Protein AF-A0A2N1KW02-F1 (afdb_monomer)

Radius of gyration: 22.83 Å; Cα contacts (8 Å, |Δi|>4): 14; chains: 1; bounding box: 58×38×46 Å

Mean predicted aligned error: 17.21 Å

Foldseek 3Di:
DDDPDPDPDDDPDDDDPVPDDDPDCVVVVNDDQQDPNDGNRDPDDDDDPVPPPCVVVVVPPDDDVVVVVVVVVVVVVVD

Secondary structure (DSSP, 8-state):
-------S-----PPPGGGPPPPPHHHHT-S--EETTEE-S--PPPPPGGG--GGGTSS-S---HHHHHHHHHHHHTT-

Structure (mmCIF, N/CA/C/O backbone):
data_AF-A0A2N1KW02-F1
#
_entry.id   AF-A0A2N1KW02-F1
#
loop_
_atom_site.group_PDB
_atom_site.id
_atom_site.type_symbol
_atom_site.label_atom_id
_atom_site.label_alt_id
_atom_site.label_comp_id
_atom_site.label_asym_id
_atom_site.label_entity_id
_atom_site.label_seq_id
_atom_site.pdbx_PDB_ins_code
_atom_site.Cartn_x
_atom_site.Cartn_y
_atom_site.Cartn_z
_atom_site.occupancy
_atom_site.B_iso_or_equiv
_atom_site.auth_seq_id
_atom_site.auth_comp_id
_atom_site.auth_asym_id
_atom_site.auth_atom_id
_atom_site.pdbx_PDB_model_num
ATOM 1 N N . ALA A 1 1 ? 20.104 -7.219 -26.864 1.00 59.06 1 ALA A N 1
ATOM 2 C CA . ALA A 1 1 ? 18.962 -7.727 -27.652 1.00 59.06 1 ALA A CA 1
ATOM 3 C C . ALA A 1 1 ? 17.764 -6.826 -27.380 1.00 59.06 1 ALA A C 1
ATOM 5 O O . ALA A 1 1 ? 17.557 -6.484 -26.225 1.00 59.06 1 ALA A O 1
ATOM 6 N N . ILE A 1 2 ? 17.037 -6.381 -28.407 1.00 67.69 2 ILE A N 1
ATOM 7 C CA . ILE A 1 2 ? 15.839 -5.545 -28.224 1.00 67.69 2 ILE A CA 1
ATOM 8 C C . ILE A 1 2 ? 14.678 -6.475 -27.859 1.00 67.69 2 ILE A C 1
ATOM 10 O O . ILE A 1 2 ? 14.305 -7.322 -28.673 1.00 67.69 2 ILE A O 1
ATOM 14 N N . ASP A 1 3 ? 14.150 -6.352 -26.638 1.00 70.50 3 ASP A N 1
ATOM 15 C CA . ASP A 1 3 ? 12.967 -7.099 -26.202 1.00 70.50 3 ASP A CA 1
ATOM 16 C C . ASP A 1 3 ? 11.755 -6.638 -27.025 1.00 70.50 3 ASP A C 1
ATOM 18 O O . ASP A 1 3 ? 11.325 -5.493 -26.932 1.00 70.50 3 ASP A O 1
ATOM 22 N N . ARG A 1 4 ? 11.233 -7.527 -27.877 1.00 78.31 4 ARG A N 1
ATOM 23 C CA . ARG A 1 4 ? 10.018 -7.301 -28.682 1.00 78.31 4 ARG A CA 1
ATOM 24 C C . ARG A 1 4 ? 8.756 -7.811 -27.980 1.00 78.31 4 ARG A C 1
ATOM 26 O O . ARG A 1 4 ? 7.729 -8.001 -28.634 1.00 78.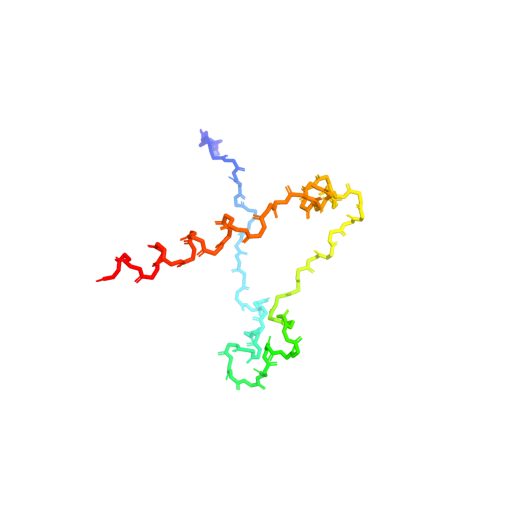31 4 ARG A O 1
ATOM 33 N N . SER A 1 5 ? 8.819 -8.090 -26.678 1.00 76.19 5 SER A N 1
ATOM 34 C CA . SER A 1 5 ? 7.630 -8.480 -25.929 1.00 76.19 5 SER A CA 1
ATOM 35 C C . SER A 1 5 ? 6.585 -7.358 -25.964 1.00 76.19 5 SER A C 1
ATOM 37 O O . SER A 1 5 ? 6.893 -6.185 -25.781 1.00 76.19 5 SER A O 1
ATOM 39 N N . ARG A 1 6 ? 5.319 -7.710 -26.204 1.00 81.75 6 ARG A N 1
ATOM 40 C CA . ARG A 1 6 ? 4.184 -6.768 -26.148 1.00 81.75 6 ARG A CA 1
ATOM 41 C C . ARG A 1 6 ? 3.728 -6.502 -24.706 1.00 81.75 6 ARG A C 1
ATOM 43 O O . ARG A 1 6 ? 2.539 -6.330 -24.456 1.00 81.75 6 ARG A O 1
ATOM 50 N N . ARG A 1 7 ? 4.646 -6.563 -23.740 1.00 84.25 7 ARG A N 1
ATOM 51 C CA . ARG A 1 7 ? 4.337 -6.310 -22.331 1.00 84.25 7 ARG A CA 1
ATOM 52 C C . ARG A 1 7 ? 4.357 -4.808 -22.083 1.00 84.25 7 ARG A C 1
ATOM 54 O O . ARG A 1 7 ? 5.241 -4.112 -22.567 1.00 84.25 7 ARG A O 1
ATOM 61 N N . TYR A 1 8 ? 3.404 -4.330 -21.291 1.00 86.12 8 TYR A N 1
ATOM 62 C CA . TYR A 1 8 ? 3.301 -2.917 -20.910 1.00 86.12 8 TYR A CA 1
ATOM 63 C C . TYR A 1 8 ? 4.163 -2.548 -19.695 1.00 86.12 8 TYR A C 1
ATOM 65 O O . TYR A 1 8 ? 4.027 -1.458 -19.153 1.00 86.12 8 TYR A O 1
ATOM 73 N N . TYR A 1 9 ? 5.044 -3.445 -19.251 1.00 83.75 9 TYR A N 1
ATOM 74 C CA . TYR A 1 9 ? 5.943 -3.213 -18.127 1.00 83.75 9 TYR A CA 1
ATOM 75 C C . TYR A 1 9 ? 7.375 -3.609 -18.490 1.00 83.75 9 TYR A C 1
ATOM 77 O O . TYR A 1 9 ? 7.604 -4.521 -19.290 1.00 83.75 9 TYR A O 1
ATOM 85 N N . ARG A 1 10 ? 8.338 -2.927 -17.867 1.00 84.56 10 ARG A N 1
AT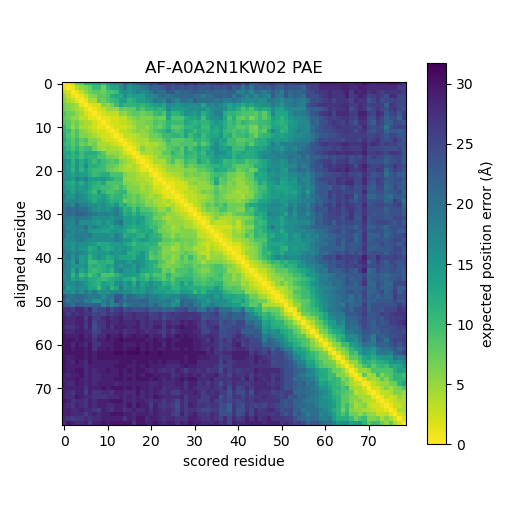OM 86 C CA . ARG A 1 10 ? 9.773 -3.206 -17.957 1.00 84.56 10 ARG A CA 1
ATOM 87 C C . ARG A 1 10 ? 10.310 -3.447 -16.549 1.00 84.56 10 ARG A C 1
ATOM 89 O O . ARG A 1 10 ? 9.903 -2.769 -15.614 1.00 84.56 10 ARG A O 1
ATOM 96 N N . LEU A 1 11 ? 11.207 -4.417 -16.404 1.00 84.69 11 LEU A N 1
ATOM 97 C CA . LEU A 1 11 ? 11.947 -4.618 -15.159 1.00 84.69 11 LEU A CA 1
ATOM 98 C C . LEU A 1 11 ? 13.072 -3.580 -15.092 1.00 84.69 11 LEU A C 1
ATOM 100 O O . LEU A 1 11 ? 13.943 -3.585 -15.960 1.00 84.69 11 LEU A O 1
ATOM 104 N N . ASP A 1 12 ? 13.044 -2.705 -14.089 1.00 85.06 12 ASP A N 1
ATOM 105 C CA . ASP A 1 12 ? 14.030 -1.622 -13.937 1.00 85.06 12 ASP A CA 1
ATOM 106 C C . ASP A 1 12 ? 15.215 -1.982 -13.024 1.00 85.06 12 ASP A C 1
ATOM 108 O O . ASP A 1 12 ? 16.207 -1.259 -12.991 1.00 85.06 12 ASP A O 1
ATOM 112 N N . GLY A 1 13 ? 15.176 -3.122 -12.332 1.00 86.19 13 GLY A N 1
ATOM 113 C CA . GLY A 1 13 ? 16.297 -3.571 -11.509 1.00 86.19 13 GLY A CA 1
ATOM 114 C C . GLY A 1 13 ? 15.996 -4.826 -10.701 1.00 86.19 13 GLY A C 1
ATOM 115 O O . GLY A 1 13 ? 14.874 -5.337 -10.703 1.00 86.19 13 GLY A O 1
ATOM 116 N N . SER A 1 14 ? 17.021 -5.332 -10.018 1.00 85.38 14 SER A N 1
ATOM 117 C CA . SER A 1 14 ? 16.882 -6.384 -9.013 1.00 85.38 14 SER A CA 1
ATOM 118 C C . SER A 1 14 ? 16.420 -5.794 -7.687 1.00 85.38 14 SER A C 1
ATOM 120 O O . SER A 1 14 ? 16.909 -4.746 -7.273 1.00 85.38 14 SER A O 1
ATOM 122 N N . PHE A 1 15 ? 15.530 -6.498 -6.998 1.00 84.06 15 PHE A N 1
ATOM 123 C CA . PHE A 1 15 ? 15.137 -6.148 -5.640 1.00 84.06 15 PHE A CA 1
ATOM 124 C C . PHE A 1 15 ? 16.184 -6.654 -4.636 1.00 84.06 15 PHE A C 1
ATOM 126 O O . PHE A 1 15 ? 16.494 -7.849 -4.645 1.00 84.06 15 PHE A O 1
ATOM 133 N N . ASP A 1 16 ? 16.714 -5.773 -3.780 1.00 85.25 16 ASP A N 1
ATOM 134 C CA . ASP A 1 16 ? 17.571 -6.174 -2.660 1.00 85.25 16 ASP A CA 1
ATOM 135 C C . ASP A 1 16 ? 16.735 -6.383 -1.392 1.00 85.25 16 ASP A C 1
ATOM 137 O O . ASP A 1 16 ? 16.033 -5.499 -0.908 1.00 85.25 16 ASP A O 1
ATOM 141 N N . THR A 1 17 ? 16.843 -7.580 -0.826 1.00 81.38 17 THR A N 1
ATOM 142 C CA . THR A 1 17 ? 16.223 -7.938 0.453 1.00 81.38 17 THR A CA 1
ATOM 143 C C . THR A 1 17 ? 16.801 -7.186 1.652 1.00 81.38 17 THR A C 1
ATOM 145 O O . THR A 1 17 ? 16.152 -7.139 2.693 1.00 81.38 17 THR A O 1
ATOM 148 N N . LYS A 1 18 ? 18.006 -6.609 1.541 1.00 84.75 18 LYS A N 1
ATOM 149 C CA . LYS A 1 18 ? 18.601 -5.781 2.603 1.00 84.75 18 LYS A CA 1
ATOM 150 C C . LYS A 1 18 ? 17.867 -4.458 2.795 1.00 84.75 18 LYS A C 1
ATOM 152 O O . LYS A 1 18 ? 17.809 -3.978 3.922 1.00 84.75 18 LYS A O 1
ATOM 157 N N . ASP A 1 19 ? 17.252 -3.954 1.730 1.00 81.94 19 ASP A N 1
ATOM 158 C CA . ASP A 1 19 ? 16.446 -2.732 1.733 1.00 81.94 19 ASP A CA 1
ATOM 159 C C . ASP A 1 19 ? 14.945 -3.026 1.884 1.00 81.94 19 ASP A C 1
ATOM 161 O O . ASP A 1 19 ? 14.108 -2.128 1.772 1.00 81.94 19 ASP A O 1
ATOM 165 N N . ALA A 1 20 ? 14.576 -4.290 2.127 1.00 81.38 20 ALA A N 1
ATOM 166 C CA . ALA A 1 20 ? 13.185 -4.651 2.316 1.00 81.38 20 ALA A CA 1
ATOM 167 C C . ALA A 1 20 ? 12.647 -4.000 3.602 1.00 81.38 20 ALA A C 1
ATOM 169 O O . ALA A 1 20 ? 13.273 -4.113 4.662 1.00 81.38 20 ALA A O 1
ATOM 170 N N . PRO A 1 21 ? 11.476 -3.344 3.548 1.00 78.06 21 PRO A N 1
ATOM 171 C CA . PRO A 1 21 ? 10.848 -2.827 4.749 1.00 78.06 21 PRO A CA 1
ATOM 172 C C . PRO A 1 21 ? 10.546 -3.982 5.707 1.00 78.06 21 PRO A C 1
ATOM 174 O O . PRO A 1 21 ? 10.188 -5.088 5.288 1.00 78.06 21 PRO A O 1
ATOM 177 N N . ARG A 1 22 ? 10.676 -3.722 7.012 1.00 81.62 22 ARG A N 1
ATOM 178 C CA . ARG A 1 22 ? 10.218 -4.665 8.037 1.00 81.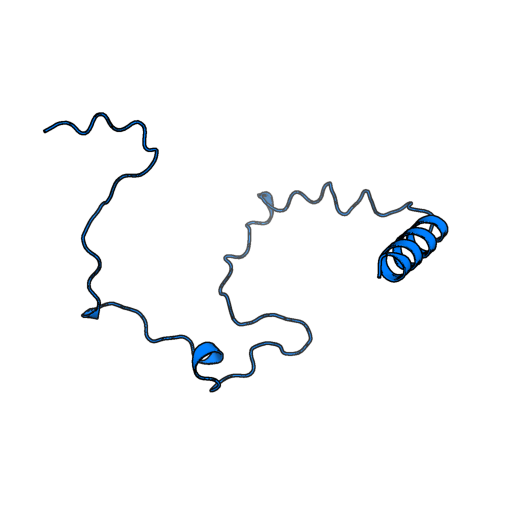62 22 ARG A CA 1
ATOM 179 C C . ARG A 1 22 ? 8.734 -4.960 7.804 1.00 81.62 22 ARG A C 1
ATOM 181 O O . ARG A 1 22 ? 7.979 -4.063 7.427 1.00 81.62 22 ARG A O 1
ATOM 188 N N . LEU A 1 23 ? 8.331 -6.210 8.044 1.00 80.00 23 LEU A N 1
ATOM 189 C CA . LEU A 1 23 ? 6.921 -6.586 7.981 1.00 80.00 23 LEU A CA 1
ATOM 190 C C . LEU A 1 23 ? 6.100 -5.663 8.897 1.00 80.00 23 LEU A C 1
ATOM 192 O O . LEU A 1 23 ? 6.510 -5.431 10.038 1.00 80.00 23 LEU A O 1
ATOM 196 N N . PRO A 1 24 ? 4.969 -5.133 8.411 1.00 77.06 24 PRO A N 1
ATOM 197 C CA . PRO A 1 24 ? 4.069 -4.334 9.225 1.00 77.06 24 PRO A CA 1
ATOM 198 C C . PRO A 1 24 ? 3.609 -5.069 10.490 1.00 77.06 24 PRO A C 1
ATOM 200 O O . PRO A 1 24 ? 3.331 -6.270 10.458 1.00 77.06 24 PRO A O 1
ATOM 203 N N . SER A 1 25 ? 3.456 -4.332 11.590 1.00 79.81 25 SER A N 1
ATOM 204 C CA . SER A 1 25 ? 3.078 -4.858 12.911 1.00 79.81 25 SER A CA 1
ATOM 205 C C . SER A 1 25 ? 1.755 -5.635 12.901 1.00 79.81 25 SER A C 1
ATOM 207 O O . SER A 1 25 ? 1.629 -6.652 13.587 1.00 79.81 25 SER A O 1
ATOM 209 N N . TYR A 1 26 ? 0.793 -5.237 12.057 1.00 77.06 26 TYR A N 1
ATOM 210 C CA . TYR A 1 26 ? -0.474 -5.959 11.888 1.00 77.06 26 TYR A CA 1
ATOM 211 C C . TYR A 1 26 ? -0.295 -7.393 11.362 1.00 77.06 26 TYR A C 1
ATOM 213 O O . TYR A 1 26 ? -1.111 -8.261 11.664 1.00 77.06 26 TYR A O 1
ATOM 221 N N . GLN A 1 27 ? 0.767 -7.676 10.596 1.00 76.38 27 GLN A N 1
ATOM 222 C CA . GLN A 1 27 ? 1.084 -9.040 10.150 1.00 76.38 27 GLN A CA 1
ATOM 223 C C . GLN A 1 27 ? 1.740 -9.865 11.258 1.00 76.38 27 GLN A C 1
ATOM 225 O O . GLN A 1 27 ? 1.679 -11.092 11.232 1.00 76.38 27 GLN A O 1
ATOM 230 N N . MET A 1 28 ? 2.362 -9.194 12.228 1.00 81.88 28 MET A N 1
ATOM 231 C CA . MET A 1 28 ? 3.021 -9.819 13.373 1.00 81.88 28 MET A CA 1
ATOM 232 C C . MET A 1 28 ? 2.073 -10.023 14.566 1.00 81.88 28 MET A C 1
ATOM 234 O O . MET A 1 28 ? 2.464 -10.642 15.550 1.00 81.88 28 MET A O 1
ATOM 238 N N . GLY A 1 29 ? 0.828 -9.534 14.486 1.00 75.94 29 GLY A N 1
ATOM 239 C CA . GLY A 1 29 ? -0.132 -9.574 15.596 1.00 75.94 29 GLY A CA 1
ATOM 240 C C . GLY A 1 29 ? 0.207 -8.605 16.733 1.00 75.94 29 GLY A C 1
ATOM 241 O O . GLY A 1 29 ? -0.318 -8.744 17.833 1.00 75.94 29 GLY A O 1
ATOM 242 N N . GLU A 1 30 ? 1.090 -7.639 16.473 1.00 78.88 30 GLU A N 1
ATOM 243 C CA . GLU A 1 30 ? 1.575 -6.657 17.451 1.00 78.88 30 GLU A CA 1
ATOM 244 C C . GLU A 1 30 ? 0.677 -5.403 17.519 1.00 78.88 30 GLU A C 1
ATOM 246 O O . GLU A 1 30 ? 0.862 -4.568 18.401 1.00 78.88 30 GLU A O 1
ATOM 251 N N . GLU A 1 31 ? -0.298 -5.259 16.611 1.00 78.19 31 GLU A N 1
ATOM 252 C CA . GLU A 1 31 ? -1.125 -4.053 16.461 1.00 78.19 31 GLU A CA 1
ATOM 253 C C . GLU A 1 31 ? -2.600 -4.377 16.165 1.00 78.19 31 GLU A C 1
ATOM 255 O O . GLU A 1 31 ? -2.913 -5.281 15.383 1.00 78.19 31 GLU A O 1
ATOM 260 N N . ILE A 1 32 ? -3.512 -3.607 16.773 1.00 73.88 32 ILE A N 1
ATOM 261 C CA . ILE A 1 32 ? -4.940 -3.592 16.4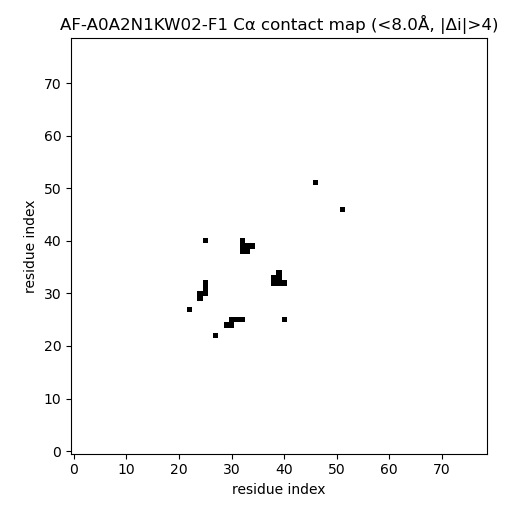31 1.00 73.88 32 ILE A CA 1
ATOM 262 C C . ILE A 1 32 ? -5.118 -2.611 15.275 1.00 73.88 32 ILE A C 1
ATOM 264 O O . ILE A 1 32 ? -4.866 -1.422 15.421 1.00 73.88 32 ILE A O 1
ATOM 268 N N . TYR A 1 33 ? -5.545 -3.122 14.125 1.00 74.81 33 TYR A N 1
ATOM 269 C CA . TYR A 1 33 ? -5.559 -2.376 12.863 1.00 74.81 33 TYR A CA 1
ATOM 270 C C . TYR A 1 33 ? -6.964 -2.006 12.360 1.00 74.81 33 TYR A C 1
ATOM 272 O O . TYR A 1 33 ? -7.125 -1.458 11.271 1.00 74.81 33 TYR A O 1
ATOM 280 N N . TRP A 1 34 ? -7.979 -2.342 13.156 1.00 76.12 34 TRP A N 1
ATOM 281 C CA . TRP A 1 34 ? -9.368 -1.937 12.980 1.00 76.12 34 TRP A CA 1
ATOM 282 C C . TRP A 1 34 ? -9.839 -1.309 14.283 1.00 76.12 34 TRP A C 1
ATOM 284 O O . TRP A 1 34 ? -10.167 -2.016 15.236 1.00 76.12 34 TRP A O 1
ATOM 294 N N . GLU A 1 35 ? -9.870 0.016 14.322 1.00 78.94 35 GLU A N 1
ATOM 295 C CA . GLU A 1 35 ? -10.365 0.778 15.464 1.00 78.94 35 GLU A CA 1
ATOM 296 C C . GLU A 1 35 ? -11.394 1.792 14.957 1.00 78.94 35 GLU A C 1
ATOM 298 O O . GLU A 1 35 ? -11.198 2.430 13.927 1.00 78.94 35 GLU A O 1
ATOM 303 N N . ASN A 1 36 ? -12.537 1.907 15.638 1.00 81.56 36 ASN A N 1
ATOM 304 C CA . ASN A 1 36 ? -13.604 2.861 15.297 1.00 81.56 36 ASN A CA 1
ATOM 305 C C . ASN A 1 36 ? -14.136 2.775 13.847 1.00 81.56 36 ASN A C 1
ATOM 307 O O . ASN A 1 36 ? -14.667 3.750 13.321 1.00 81.56 36 ASN A O 1
ATOM 311 N N . GLY A 1 37 ? -14.034 1.600 13.212 1.00 79.56 37 GLY A N 1
ATOM 312 C CA . GLY A 1 37 ? -14.484 1.373 11.832 1.00 79.56 37 GLY A CA 1
ATOM 313 C C . GLY A 1 37 ? -13.509 1.857 10.755 1.00 79.56 37 GLY A C 1
ATOM 314 O O . GLY A 1 37 ? -13.838 1.774 9.573 1.00 79.56 37 GLY A O 1
ATOM 315 N N . GLU A 1 38 ? -12.323 2.329 11.143 1.00 77.12 38 GLU A N 1
ATOM 316 C CA . GLU A 1 38 ? -11.271 2.768 10.229 1.00 77.12 38 GLU A CA 1
ATOM 317 C C . GLU A 1 38 ? -10.190 1.680 10.097 1.00 77.12 38 GLU A C 1
ATOM 319 O O . GLU A 1 38 ? -9.802 1.045 11.082 1.00 77.12 38 GLU A O 1
ATOM 324 N N . ASP A 1 39 ? -9.732 1.439 8.864 1.00 78.00 39 ASP A N 1
ATOM 325 C CA . ASP A 1 39 ? -8.641 0.507 8.558 1.00 78.00 39 ASP A CA 1
ATOM 326 C C . ASP A 1 39 ? -7.311 1.265 8.557 1.00 78.00 39 ASP A C 1
ATOM 328 O O . ASP A 1 39 ? -7.073 2.111 7.692 1.00 78.00 39 ASP A O 1
ATOM 332 N N . THR A 1 40 ? -6.431 0.952 9.506 1.00 76.81 40 THR A N 1
ATOM 333 C CA . THR A 1 40 ? -5.111 1.591 9.623 1.00 76.81 40 THR A CA 1
ATOM 334 C C . THR A 1 40 ? -3.990 0.776 8.971 1.00 76.81 40 THR A C 1
ATOM 336 O O . THR A 1 40 ? -2.840 1.217 8.954 1.00 76.81 40 THR A O 1
ATOM 339 N N . ARG A 1 41 ? -4.292 -0.394 8.377 1.00 73.88 41 ARG A N 1
ATOM 340 C CA . ARG A 1 41 ? -3.282 -1.308 7.799 1.00 73.88 41 ARG A CA 1
ATOM 341 C C . ARG A 1 41 ? -2.534 -0.731 6.611 1.00 73.88 41 ARG A C 1
ATOM 343 O O . ARG A 1 41 ? -1.394 -1.121 6.350 1.00 73.88 41 ARG A O 1
ATOM 350 N N . TYR A 1 42 ? -3.200 0.116 5.837 1.00 70.94 42 TYR A N 1
ATOM 351 C CA . TYR A 1 42 ? -2.711 0.563 4.544 1.00 70.94 42 TYR A CA 1
ATOM 352 C C . TYR A 1 42 ? -2.679 2.085 4.493 1.00 70.94 42 TYR A C 1
ATOM 354 O O . TYR A 1 42 ? -3.695 2.758 4.643 1.00 70.94 42 TYR A O 1
ATOM 362 N N . GLY A 1 43 ? -1.495 2.632 4.220 1.00 69.88 43 GLY A N 1
ATOM 363 C CA . GLY A 1 43 ? -1.324 4.042 3.895 1.00 69.88 43 GLY A CA 1
ATOM 364 C C . GLY A 1 43 ? -1.812 4.317 2.479 1.00 69.88 43 GLY A C 1
ATOM 365 O O . GLY A 1 43 ? -1.001 4.489 1.571 1.00 69.88 43 GLY A O 1
ATOM 366 N N . TYR A 1 44 ? -3.127 4.318 2.269 1.00 71.50 44 TYR A N 1
ATOM 367 C CA . TYR A 1 44 ? -3.684 4.797 1.011 1.00 71.50 44 TYR A CA 1
ATOM 368 C C . TYR A 1 44 ? -3.343 6.276 0.858 1.00 71.50 44 TYR A C 1
ATOM 370 O O . TYR A 1 44 ? -3.527 7.080 1.776 1.00 71.50 44 TYR A O 1
ATOM 378 N N . SER A 1 45 ? -2.844 6.651 -0.315 1.00 75.25 45 SER A N 1
ATOM 379 C CA . SER A 1 45 ? -2.744 8.062 -0.657 1.00 75.25 45 SER A CA 1
ATOM 380 C C . SER A 1 45 ? -4.146 8.658 -0.641 1.00 75.25 45 SER A C 1
ATOM 382 O O . SER A 1 45 ? -5.065 8.124 -1.264 1.00 75.25 45 SER A O 1
ATOM 384 N N . LYS A 1 46 ? -4.316 9.765 0.084 1.00 76.88 46 LYS A N 1
ATOM 385 C CA . LYS A 1 46 ? -5.552 10.541 0.003 1.00 76.88 46 LYS A CA 1
ATOM 386 C C . LYS A 1 46 ? -5.669 11.049 -1.429 1.00 76.88 46 LYS A C 1
ATOM 388 O O . LYS A 1 46 ? -4.739 11.694 -1.915 1.00 76.88 46 LYS A O 1
ATOM 393 N N . LEU A 1 47 ? -6.779 10.730 -2.088 1.00 78.50 47 LEU A N 1
ATOM 394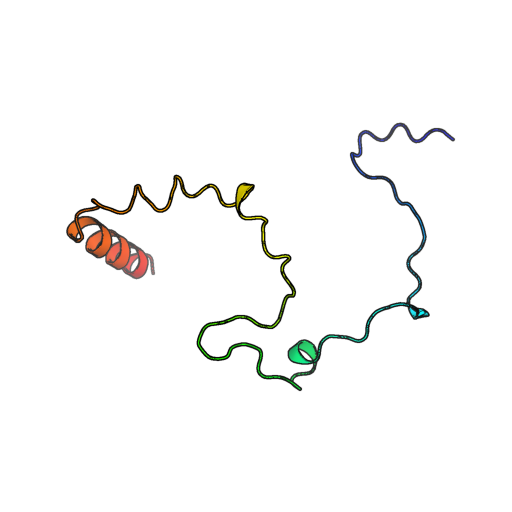 C CA . LEU A 1 47 ? -7.053 11.266 -3.414 1.00 78.50 47 LEU A CA 1
ATOM 395 C C . LEU A 1 47 ? -7.114 12.797 -3.322 1.00 78.50 47 LEU A C 1
ATOM 397 O O . LEU A 1 47 ? -7.671 13.325 -2.348 1.00 78.50 47 LEU A O 1
ATOM 401 N N . PRO A 1 48 ? -6.539 13.524 -4.293 1.00 76.44 48 PRO A N 1
ATOM 402 C CA . PRO A 1 48 ? -6.766 14.954 -4.382 1.00 76.44 48 PRO A CA 1
ATOM 403 C C . PRO A 1 48 ? -8.273 15.210 -4.568 1.00 76.44 48 PRO A C 1
ATOM 405 O O . PRO A 1 48 ? -8.959 14.390 -5.185 1.00 76.44 48 PRO A O 1
ATOM 408 N N . PRO A 1 49 ? -8.811 16.334 -4.056 1.00 69.50 49 PRO A N 1
ATOM 409 C CA . PRO A 1 49 ? -10.241 16.641 -4.15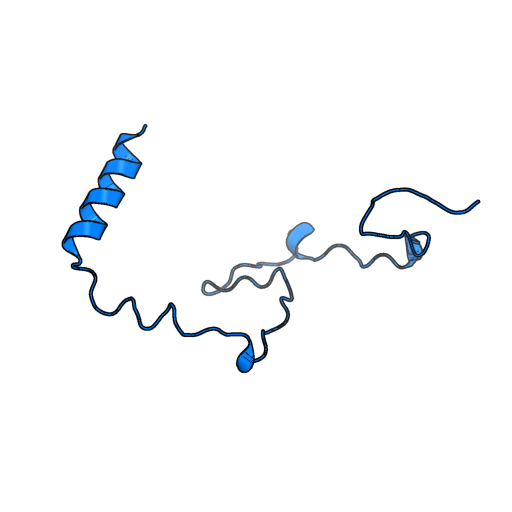0 1.00 69.50 49 PRO A CA 1
ATOM 410 C C . PRO A 1 49 ? -10.799 16.551 -5.577 1.00 69.50 49 PRO A C 1
ATOM 412 O O . PRO A 1 49 ? -11.943 16.152 -5.759 1.00 69.50 49 PRO A O 1
ATOM 415 N N . ASP A 1 50 ? -9.969 16.856 -6.575 1.00 72.94 50 ASP A N 1
ATOM 416 C CA . ASP A 1 50 ? -10.332 16.874 -7.994 1.00 72.94 50 ASP A CA 1
ATOM 417 C C . ASP A 1 50 ? -10.522 15.469 -8.606 1.00 72.94 50 ASP A C 1
ATOM 419 O O . ASP A 1 50 ? -11.148 15.334 -9.655 1.00 72.94 50 ASP A O 1
ATOM 423 N N . GLU A 1 51 ? -10.001 14.414 -7.966 1.00 67.56 51 GLU A N 1
ATOM 424 C CA . GLU A 1 51 ? -10.182 13.011 -8.383 1.00 67.56 51 GLU A CA 1
ATOM 425 C C . GLU A 1 51 ? -11.354 12.326 -7.667 1.00 67.56 51 GLU A C 1
ATOM 427 O O . GLU A 1 51 ? -11.782 11.235 -8.055 1.00 67.56 51 GLU A O 1
ATOM 432 N N . LEU A 1 52 ? -11.912 12.967 -6.636 1.00 66.38 52 LEU A N 1
ATOM 433 C CA . LEU A 1 52 ? -13.150 12.525 -6.012 1.00 66.38 52 LEU A CA 1
ATOM 434 C C . LEU A 1 52 ? -14.317 12.928 -6.919 1.00 66.38 52 LEU A C 1
ATOM 436 O O . LEU A 1 52 ? -14.948 13.963 -6.723 1.00 66.38 52 LEU A O 1
ATOM 440 N N . ILE A 1 53 ? -14.612 12.105 -7.928 1.00 63.06 53 ILE A N 1
ATOM 441 C CA . ILE A 1 53 ? -15.834 12.236 -8.731 1.00 63.06 53 ILE A CA 1
ATOM 442 C C . ILE A 1 53 ? -17.032 12.017 -7.790 1.00 63.06 53 ILE A C 1
ATOM 444 O O . ILE A 1 53 ? -17.446 10.893 -7.507 1.00 63.06 53 ILE A O 1
ATOM 448 N N . LEU A 1 54 ? -17.562 13.123 -7.265 1.00 55.69 54 LEU A N 1
ATOM 449 C CA . LEU A 1 54 ? -18.682 13.195 -6.323 1.00 55.69 54 LEU A CA 1
ATOM 450 C C . LEU A 1 54 ? -20.028 12.812 -6.969 1.00 55.69 54 LEU A C 1
ATOM 452 O O . LEU A 1 54 ? -21.016 12.586 -6.266 1.00 55.69 54 LEU A O 1
ATOM 456 N N . ASP A 1 55 ? -20.058 12.677 -8.296 1.00 50.94 55 ASP A N 1
ATOM 457 C CA . ASP A 1 55 ? -21.267 12.518 -9.111 1.00 50.94 55 ASP A CA 1
ATOM 458 C C . ASP A 1 55 ? -22.097 11.270 -8.765 1.00 50.94 55 ASP A C 1
ATOM 460 O O . ASP A 1 55 ? -23.284 11.208 -9.086 1.00 50.94 55 ASP A O 1
ATOM 464 N N . ASN A 1 56 ? -21.515 10.288 -8.065 1.00 55.03 56 ASN A N 1
ATOM 465 C CA . ASN A 1 56 ? -22.207 9.054 -7.687 1.00 55.03 56 ASN A CA 1
ATOM 466 C C . ASN A 1 56 ? -22.753 9.034 -6.247 1.00 55.03 56 ASN A C 1
ATOM 468 O O . ASN A 1 56 ? -23.462 8.101 -5.882 1.00 55.03 56 ASN A O 1
ATOM 472 N N . LEU A 1 57 ? -22.460 10.048 -5.422 1.00 52.78 57 LEU A N 1
ATOM 473 C CA . LEU A 1 57 ? -23.030 10.161 -4.068 1.00 52.78 57 LEU A CA 1
ATOM 474 C C . LEU A 1 57 ? -24.293 11.032 -4.040 1.00 52.78 57 LEU A C 1
ATOM 476 O O . LEU A 1 57 ? -25.127 10.886 -3.149 1.00 52.78 57 LEU A O 1
ATOM 480 N N . THR A 1 58 ? -24.487 11.901 -5.036 1.00 47.91 58 THR A N 1
ATOM 481 C CA . THR A 1 58 ? -25.679 12.763 -5.128 1.00 47.91 58 THR A CA 1
ATOM 482 C C . THR A 1 58 ? -26.894 12.049 -5.745 1.00 47.91 58 THR A C 1
ATOM 484 O O . THR A 1 58 ? -28.034 12.446 -5.493 1.00 47.91 58 THR A O 1
ATOM 487 N N . SER A 1 59 ? -26.686 10.956 -6.491 1.00 47.34 59 SER A N 1
ATOM 488 C CA . SER A 1 59 ? -27.764 10.134 -7.070 1.00 47.34 59 SER A CA 1
ATOM 489 C C . SER A 1 59 ? -28.495 9.267 -6.033 1.00 47.34 59 SER A C 1
ATOM 491 O O . SER A 1 59 ? -29.652 8.903 -6.241 1.00 47.34 59 SER A O 1
ATOM 493 N N . SER A 1 60 ? -27.887 9.013 -4.867 1.00 48.47 60 SER A N 1
ATOM 494 C CA . SER A 1 60 ? -28.488 8.247 -3.762 1.00 48.47 60 SER A CA 1
ATOM 495 C C . SER A 1 60 ? -29.449 9.086 -2.901 1.00 48.47 60 SER A C 1
ATOM 497 O O . SER A 1 60 ? -29.540 8.908 -1.688 1.00 48.47 60 SER A O 1
ATOM 499 N N . SER A 1 61 ? -30.172 10.027 -3.508 1.00 53.03 61 SER A N 1
ATOM 500 C CA . SER A 1 61 ? -31.225 10.799 -2.839 1.00 53.03 61 SER A CA 1
ATOM 501 C C . SER A 1 61 ? -32.614 10.534 -3.418 1.00 53.03 61 SER A C 1
ATOM 503 O O . SER A 1 61 ? -33.483 11.393 -3.325 1.00 53.03 61 SER A O 1
ATOM 505 N N . LYS A 1 62 ? -32.863 9.347 -3.995 1.00 52.56 62 LYS A N 1
ATOM 506 C CA . LYS A 1 62 ? -34.224 8.800 -4.151 1.00 52.56 62 LYS A CA 1
ATOM 507 C C . LYS A 1 62 ? -34.213 7.330 -4.588 1.00 52.56 62 LYS A C 1
ATOM 509 O O . LYS A 1 62 ? -34.541 7.011 -5.724 1.00 52.56 62 LYS A O 1
ATOM 514 N N . VAL A 1 63 ? -33.828 6.418 -3.702 1.00 48.81 63 VAL A N 1
ATOM 515 C CA . VAL A 1 63 ? -34.166 4.998 -3.886 1.00 48.81 63 VAL A CA 1
ATOM 516 C C . VAL A 1 63 ? -35.155 4.656 -2.791 1.00 48.81 63 VAL A C 1
ATOM 518 O O . VAL A 1 63 ? -34.833 4.746 -1.610 1.00 48.81 63 VAL A O 1
ATOM 521 N N . ASP A 1 64 ? -36.388 4.362 -3.194 1.00 52.88 64 ASP A N 1
ATOM 522 C CA . ASP A 1 64 ? -37.449 3.934 -2.295 1.00 52.88 64 ASP A CA 1
ATOM 523 C C . ASP A 1 64 ? -36.944 2.749 -1.458 1.00 52.88 64 ASP A C 1
ATOM 525 O O . ASP A 1 64 ? -36.612 1.686 -1.988 1.00 52.88 64 ASP A O 1
ATOM 529 N N . ASN A 1 65 ? -36.866 2.949 -0.138 1.00 53.25 65 ASN A N 1
ATOM 530 C CA . ASN A 1 65 ? -36.309 2.002 0.841 1.00 53.25 65 ASN A CA 1
ATOM 531 C C . ASN A 1 65 ? -36.917 0.585 0.754 1.00 53.25 65 ASN A C 1
ATOM 533 O O . ASN A 1 65 ? -36.344 -0.373 1.264 1.00 53.25 65 ASN A O 1
ATOM 537 N N . THR A 1 66 ? -38.060 0.440 0.084 1.00 54.50 66 THR A N 1
ATOM 538 C CA . THR A 1 66 ? -38.763 -0.816 -0.183 1.00 54.50 66 THR A CA 1
ATOM 539 C C . THR A 1 66 ? -37.992 -1.778 -1.095 1.00 54.50 66 THR A C 1
ATOM 541 O O . THR A 1 66 ? -38.098 -2.986 -0.901 1.00 54.50 66 THR A O 1
ATOM 544 N N . GLN A 1 67 ? -37.202 -1.289 -2.063 1.00 55.19 67 GLN A N 1
ATOM 545 C CA . GLN A 1 67 ? -36.417 -2.163 -2.958 1.00 55.19 67 GLN A CA 1
ATOM 546 C C . GLN A 1 67 ? -35.189 -2.773 -2.267 1.00 55.19 67 GLN A C 1
ATOM 548 O O . GLN A 1 67 ? -34.792 -3.893 -2.582 1.00 55.19 67 GLN A O 1
ATOM 553 N N . ILE A 1 68 ? -34.606 -2.061 -1.299 1.00 55.72 68 ILE A N 1
ATOM 554 C CA . ILE A 1 68 ? -33.397 -2.501 -0.590 1.00 55.72 68 ILE A CA 1
ATOM 555 C C . ILE A 1 68 ? -33.711 -3.691 0.328 1.00 55.72 68 ILE A C 1
ATOM 557 O O . ILE A 1 68 ? -32.915 -4.621 0.417 1.00 55.72 68 ILE A O 1
ATOM 561 N N . THR A 1 69 ? -34.886 -3.710 0.965 1.00 55.47 69 THR A N 1
ATOM 562 C CA . THR A 1 69 ? -35.286 -4.815 1.851 1.00 55.47 69 THR A CA 1
ATOM 563 C C . THR A 1 69 ? -35.456 -6.139 1.096 1.00 55.47 69 THR A C 1
ATOM 565 O O . THR A 1 69 ? -34.974 -7.161 1.574 1.00 55.47 69 THR A O 1
ATOM 568 N N . GLY A 1 70 ? -36.055 -6.123 -0.102 1.00 58.69 70 GLY A N 1
ATOM 569 C CA . GLY A 1 70 ? -36.282 -7.339 -0.897 1.00 58.69 70 GLY A CA 1
ATOM 570 C C . GLY A 1 70 ? -34.990 -8.025 -1.356 1.00 58.69 70 GLY A C 1
ATOM 571 O O . GLY A 1 70 ? -34.843 -9.232 -1.185 1.00 58.69 70 GLY A O 1
ATOM 572 N N . ASN A 1 71 ? -34.019 -7.249 -1.849 1.00 57.03 71 ASN A N 1
ATOM 573 C CA . ASN A 1 71 ? -32.745 -7.793 -2.338 1.00 57.03 71 ASN A CA 1
ATOM 574 C C . ASN A 1 71 ? -31.873 -8.395 -1.223 1.00 57.03 71 ASN A C 1
ATOM 576 O O . ASN A 1 71 ? -31.053 -9.271 -1.489 1.00 57.03 71 ASN A O 1
ATOM 580 N N . ILE A 1 72 ? -32.020 -7.928 0.022 1.00 64.94 72 ILE A N 1
ATOM 581 C CA . ILE A 1 72 ? -31.265 -8.472 1.158 1.00 64.94 72 ILE A CA 1
ATOM 582 C C . ILE A 1 72 ? -31.808 -9.853 1.548 1.00 64.94 72 ILE A C 1
ATOM 584 O O . ILE A 1 72 ? -31.011 -10.749 1.804 1.00 64.94 72 ILE A O 1
ATOM 588 N N . GLN A 1 73 ? -33.133 -10.053 1.559 1.00 62.94 73 GLN A N 1
ATOM 589 C CA . GLN A 1 73 ? -33.721 -11.374 1.824 1.00 62.94 73 GLN A CA 1
ATOM 590 C C . GLN A 1 73 ? -33.324 -12.408 0.758 1.00 62.94 73 GLN A C 1
ATOM 592 O O . GLN A 1 73 ? -32.917 -13.510 1.112 1.00 62.94 73 GLN A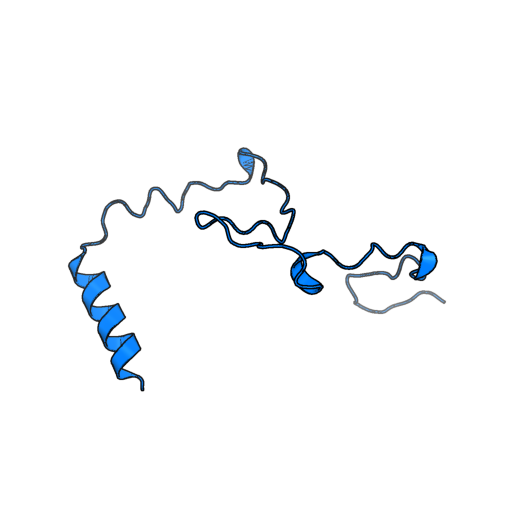 O 1
AT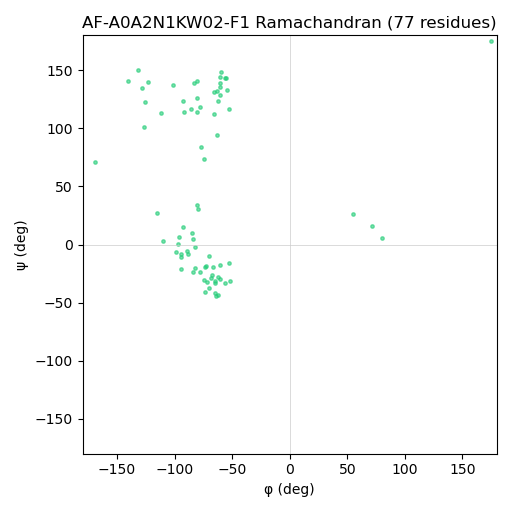OM 597 N N . GLU A 1 74 ? -33.348 -12.031 -0.523 1.00 61.59 74 GLU A N 1
ATOM 598 C CA . GLU A 1 74 ? -32.968 -12.916 -1.638 1.00 61.59 74 GLU A CA 1
ATOM 599 C C . GLU A 1 74 ? -31.508 -13.399 -1.550 1.00 61.59 74 GLU A C 1
ATOM 601 O O . GLU A 1 74 ? -31.175 -14.504 -1.976 1.00 61.59 74 GLU A O 1
ATOM 606 N N . LEU A 1 75 ? -30.629 -12.588 -0.952 1.00 68.62 75 LEU A N 1
ATOM 607 C CA . LEU A 1 75 ? -29.228 -12.938 -0.730 1.00 68.62 75 LEU A CA 1
ATOM 608 C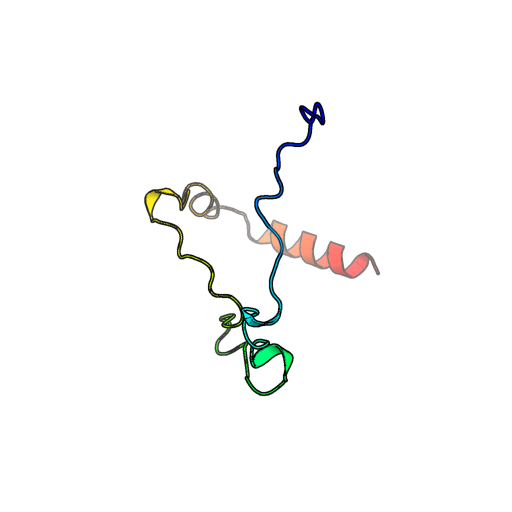 C . LEU A 1 75 ? -29.055 -14.008 0.363 1.00 68.62 75 LEU A C 1
ATOM 610 O O . LEU A 1 75 ? -28.125 -14.809 0.292 1.00 68.62 75 LEU A O 1
ATOM 614 N N . PHE A 1 76 ? -29.934 -14.019 1.370 1.00 65.00 76 PHE A N 1
ATOM 615 C CA . PHE A 1 76 ? -29.905 -15.002 2.457 1.00 65.00 76 PHE A CA 1
ATOM 616 C C . PHE A 1 76 ? -30.624 -16.311 2.102 1.00 65.00 76 PHE A C 1
ATOM 618 O O . PHE A 1 76 ? -30.264 -17.348 2.652 1.00 65.00 76 PHE A O 1
ATOM 625 N N . ASP A 1 77 ? -31.563 -16.277 1.153 1.00 57.34 77 ASP A N 1
ATOM 626 C CA . ASP A 1 77 ? -32.284 -17.455 0.642 1.00 57.34 77 ASP A CA 1
ATOM 627 C C . ASP A 1 77 ? -31.499 -18.246 -0.432 1.00 57.34 77 ASP A C 1
ATOM 629 O O . ASP A 1 77 ? -31.971 -19.271 -0.920 1.00 57.34 77 ASP A O 1
ATOM 633 N N . MET A 1 78 ? -30.297 -17.796 -0.819 1.00 66.12 78 MET A N 1
ATOM 634 C CA . MET A 1 78 ? -29.425 -18.480 -1.794 1.00 66.12 78 MET A CA 1
ATOM 635 C C . MET A 1 78 ? -28.546 -19.592 -1.174 1.00 66.12 78 MET A C 1
ATOM 637 O O . MET A 1 78 ? -27.703 -20.168 -1.867 1.00 66.12 78 MET A O 1
ATOM 641 N N . CYS A 1 79 ? -28.727 -19.880 0.118 1.00 52.25 79 CYS A N 1
ATOM 642 C CA . CYS A 1 79 ? -28.085 -20.969 0.867 1.00 52.25 79 CYS A CA 1
ATOM 643 C C . CYS A 1 79 ? -29.038 -22.157 1.045 1.00 52.25 79 CYS A C 1
ATOM 645 O O . CYS A 1 79 ? -28.529 -23.301 1.078 1.00 52.25 79 CYS A O 1
#

Sequence (79 aa):
AIDRSRRYYRLDGSFDTKDAPRLPSYQMGEEIYWENGEDTRYGYSKLPPDELILDNLTSSSKVDNTQITGNIQELFDMC

pLDDT: mean 70.39, std 11.75, range [47.34, 86.19]

Organism: NCBI:txid588596

Solvent-accessible surface area (backbone atoms only — not comparable to full-atom values): 5729 Å² total; per-residue (Å²): 134,86,83,81,69,92,62,96,71,79,88,89,71,85,87,60,74,89,76,52,76,78,80,58,48,63,82,72,70,75,46,87,43,71,55,98,90,43,72,68,82,59,91,71,77,79,74,55,76,89,73,59,77,60,77,73,68,68,66,76,78,75,70,69,71,72,61,60,56,56,59,54,53,58,65,66,71,76,114